Protein AF-R7Z7Y4-F1 (afdb_monomer_lite)

Sequence (94 aa):
QYIVQSLFSSGSLNDGKAAIPLLKGIQERFSSLNIAYATMDAGYDYVPIYEQVYRMGAQSIIAYNKKNEPEPIGFDKHFAPTCAREYSYRYDSY

Secondary structure (DSSP, 8-state):
--HHHHHH------HHHHHHHHHHHHHHHTTTS---EEE--GGG--HHHHHHHHHTTPEEEPPP--TTPPP-TTB-TTSPBB-TT-PBP-----

Radius of gyration: 21.03 Å; chains: 1; bounding box: 36×44×58 Å

Organism: NCBI:txid1285586

InterPro domains:
  IPR002559 Transposase IS4-like domain [PF01609] (5-68)

Structure (mmCIF, N/CA/C/O backbone):
data_AF-R7Z7Y4-F1
#
_entry.id   AF-R7Z7Y4-F1
#
loop_
_atom_site.group_PDB
_atom_site.id
_atom_site.type_symbol
_atom_site.label_atom_id
_atom_site.label_alt_id
_atom_site.label_comp_id
_atom_site.label_asym_id
_atom_site.label_entity_id
_atom_site.label_seq_id
_atom_site.pdbx_PDB_ins_code
_atom_site.Cartn_x
_atom_site.Cartn_y
_atom_site.Cartn_z
_atom_site.occupancy
_atom_site.B_iso_or_equiv
_atom_site.auth_seq_id
_atom_site.auth_comp_id
_atom_site.auth_asym_id
_atom_site.auth_atom_id
_atom_site.pdbx_PDB_model_num
ATOM 1 N N . GLN A 1 1 ? 16.216 22.748 31.354 1.00 43.88 1 GLN A N 1
ATOM 2 C CA . GLN A 1 1 ? 15.980 21.470 30.650 1.00 43.88 1 GLN A CA 1
ATOM 3 C C . GLN A 1 1 ? 15.068 21.743 29.453 1.00 43.88 1 GLN A C 1
ATOM 5 O O . GLN A 1 1 ? 13.867 21.765 29.633 1.00 43.88 1 GLN A O 1
ATOM 10 N N . TYR A 1 2 ? 15.613 22.026 28.264 1.00 48.19 2 TYR A N 1
ATOM 11 C CA . TYR A 1 2 ? 14.798 22.306 27.057 1.00 48.19 2 TYR A CA 1
ATOM 12 C C . TYR A 1 2 ? 15.270 21.550 25.805 1.00 48.19 2 TYR A C 1
ATOM 14 O O . TYR A 1 2 ? 14.564 21.497 24.806 1.00 48.19 2 TYR A O 1
ATOM 22 N N . ILE A 1 3 ? 16.437 20.901 25.869 1.00 49.97 3 ILE A N 1
ATOM 23 C CA . ILE A 1 3 ? 17.020 20.181 24.728 1.00 49.97 3 ILE A CA 1
ATOM 24 C C . ILE A 1 3 ? 16.217 18.911 24.403 1.00 49.97 3 ILE A C 1
ATOM 26 O O . ILE A 1 3 ? 16.022 18.586 23.237 1.00 49.97 3 ILE A O 1
ATOM 30 N N . VAL A 1 4 ? 15.680 18.231 25.422 1.00 51.06 4 VAL A N 1
ATOM 31 C CA . VAL A 1 4 ? 14.918 16.986 25.232 1.00 51.06 4 VAL A CA 1
ATOM 32 C C . VAL A 1 4 ? 13.563 17.260 24.565 1.00 51.06 4 VAL A C 1
ATOM 34 O O . VAL A 1 4 ? 13.154 16.513 23.687 1.00 51.06 4 VAL A O 1
ATOM 37 N N . GLN A 1 5 ? 12.895 18.369 24.897 1.00 45.12 5 GLN A N 1
ATOM 38 C CA . GLN A 1 5 ? 11.572 18.696 24.351 1.00 45.12 5 GLN A CA 1
ATOM 39 C C . GLN A 1 5 ? 11.626 19.132 22.875 1.00 45.12 5 GLN A C 1
ATOM 41 O O . GLN A 1 5 ? 10.744 18.760 22.102 1.00 45.12 5 GLN A O 1
ATOM 46 N N . SER A 1 6 ? 12.681 19.836 22.448 1.00 48.69 6 SER A N 1
ATOM 47 C CA . SER A 1 6 ? 12.863 20.208 21.034 1.00 48.69 6 SER A CA 1
ATOM 48 C C . SER A 1 6 ? 13.184 19.017 20.123 1.00 48.69 6 SER A C 1
ATOM 50 O O . SER A 1 6 ? 12.819 19.046 18.951 1.00 48.69 6 SER A O 1
ATOM 52 N N . LEU A 1 7 ? 13.803 17.949 20.646 1.00 48.12 7 LEU A N 1
ATOM 53 C CA . LEU A 1 7 ? 14.021 16.701 19.898 1.00 48.12 7 LEU A CA 1
ATOM 54 C C . LEU A 1 7 ? 12.704 15.957 19.610 1.00 48.12 7 LEU A C 1
ATOM 56 O O . LEU A 1 7 ? 12.556 15.374 18.540 1.00 48.12 7 LEU A O 1
ATOM 60 N N . PHE A 1 8 ? 11.732 16.022 20.527 1.00 50.28 8 PHE A N 1
ATOM 61 C CA . PHE A 1 8 ? 10.421 15.372 20.373 1.00 50.28 8 PHE A CA 1
ATOM 62 C C . PHE A 1 8 ? 9.366 16.231 19.663 1.00 50.28 8 PHE A C 1
ATOM 64 O O . PHE A 1 8 ? 8.326 15.712 19.264 1.00 50.28 8 PHE A O 1
ATOM 71 N N . SER A 1 9 ? 9.618 17.529 19.483 1.00 50.84 9 SER A N 1
ATOM 72 C CA . SER A 1 9 ? 8.642 18.490 18.963 1.00 50.84 9 SER A CA 1
ATOM 73 C C . SER A 1 9 ? 9.211 19.336 17.822 1.00 50.84 9 SER A C 1
ATOM 75 O O . SER A 1 9 ? 9.069 20.561 17.813 1.00 50.84 9 SER A O 1
ATOM 77 N N . SER A 1 10 ? 9.790 18.704 16.795 1.00 55.03 10 SER A N 1
ATOM 78 C CA . SER A 1 10 ? 9.715 19.340 15.475 1.00 55.03 10 SER A CA 1
ATOM 79 C C . SER A 1 10 ? 8.242 19.299 15.056 1.00 55.03 10 SER A C 1
ATOM 81 O O . SER A 1 10 ? 7.748 18.307 14.524 1.00 55.03 10 SER A O 1
ATOM 83 N N . GLY A 1 11 ? 7.498 20.360 15.382 1.00 56.41 11 GLY A N 1
ATOM 84 C CA . GLY A 1 11 ? 6.066 20.522 15.094 1.00 56.41 11 GLY A CA 1
ATOM 85 C C . GLY A 1 11 ? 5.733 20.607 13.600 1.00 56.41 11 GLY A C 1
ATOM 86 O O . GLY A 1 11 ? 4.700 21.155 13.231 1.00 56.41 11 GLY A O 1
ATOM 87 N N . SER A 1 12 ? 6.602 20.095 12.726 1.00 66.75 12 SER A N 1
ATOM 88 C CA . SER A 1 12 ? 6.327 19.913 11.310 1.00 66.75 12 SER A CA 1
ATOM 89 C C . SER A 1 12 ? 5.467 18.661 11.130 1.00 66.75 12 SER A C 1
ATOM 91 O O . SER A 1 12 ? 5.957 17.525 11.067 1.00 66.75 12 SER A O 1
ATOM 93 N N . LEU A 1 13 ? 4.151 18.871 11.094 1.00 74.19 13 LEU A N 1
ATOM 94 C CA . LEU A 1 13 ? 3.205 17.884 10.590 1.00 74.19 13 LEU A CA 1
ATOM 95 C C . LEU A 1 13 ? 3.405 17.796 9.072 1.00 74.19 13 LEU A C 1
ATOM 97 O O . LEU A 1 13 ? 3.266 18.796 8.374 1.00 74.19 13 LEU A O 1
ATOM 101 N N . ASN A 1 14 ? 3.771 16.619 8.578 1.00 82.12 14 ASN A N 1
ATOM 102 C CA . ASN A 1 14 ? 3.757 16.315 7.152 1.00 82.12 14 ASN A CA 1
ATOM 103 C C . ASN A 1 14 ? 2.701 15.239 6.886 1.00 82.12 14 ASN A C 1
ATOM 105 O O . ASN A 1 14 ? 2.218 14.586 7.817 1.00 82.12 14 ASN A O 1
ATOM 109 N N . ASP A 1 15 ? 2.368 15.052 5.617 1.00 81.44 15 ASP A N 1
ATOM 110 C CA . ASP A 1 15 ? 1.308 14.138 5.200 1.00 81.44 15 ASP A CA 1
ATOM 111 C C . ASP A 1 15 ? 1.554 12.703 5.685 1.00 81.44 15 ASP A C 1
ATOM 113 O O . ASP A 1 15 ? 0.654 12.081 6.249 1.00 81.44 15 ASP A O 1
ATOM 117 N N . GLY A 1 16 ? 2.799 12.219 5.619 1.00 83.25 16 GLY A N 1
ATOM 118 C CA . GLY A 1 16 ? 3.173 10.902 6.141 1.00 83.25 16 GLY A CA 1
ATOM 119 C C . GLY A 1 16 ? 2.927 10.729 7.648 1.00 83.25 16 GLY A C 1
ATOM 120 O O . GLY A 1 16 ? 2.413 9.698 8.084 1.00 83.25 16 GLY A O 1
ATOM 121 N N . LYS A 1 17 ? 3.225 11.751 8.464 1.00 83.81 17 LYS A N 1
ATOM 122 C CA . LYS A 1 17 ? 2.939 11.750 9.913 1.00 83.81 17 LYS A CA 1
ATOM 123 C C . LYS A 1 17 ? 1.436 11.824 10.198 1.00 83.81 17 LYS A C 1
ATOM 125 O O . LYS A 1 17 ? 0.978 11.231 11.174 1.00 83.81 17 LYS A O 1
ATOM 130 N N . ALA A 1 18 ? 0.673 12.539 9.371 1.00 88.56 18 ALA A N 1
ATOM 131 C CA . ALA A 1 18 ? -0.776 12.689 9.517 1.00 88.56 18 ALA A CA 1
ATOM 132 C C . ALA A 1 18 ? -1.572 11.465 9.018 1.00 88.56 18 ALA A C 1
ATOM 134 O O . ALA A 1 18 ? -2.707 11.248 9.442 1.00 88.56 18 ALA A O 1
ATOM 135 N N . ALA A 1 19 ? -0.978 10.633 8.163 1.00 91.38 19 ALA A N 1
ATOM 136 C CA . ALA A 1 19 ? -1.635 9.482 7.551 1.00 91.38 19 ALA A CA 1
ATOM 137 C C . ALA A 1 19 ? -2.088 8.423 8.562 1.00 91.38 19 ALA A C 1
ATOM 139 O O . ALA A 1 19 ? -3.216 7.945 8.510 1.00 91.38 19 ALA A O 1
ATOM 140 N N . ILE A 1 20 ? -1.225 8.066 9.516 1.00 91.81 20 ILE A N 1
ATOM 141 C CA . ILE A 1 20 ? -1.524 7.033 10.518 1.00 91.81 20 ILE A CA 1
ATOM 142 C C . ILE A 1 20 ? -2.733 7.405 11.392 1.00 91.81 20 ILE A C 1
ATOM 144 O O . ILE A 1 20 ? -3.644 6.579 11.504 1.00 91.81 20 ILE A O 1
ATOM 148 N N . PRO A 1 21 ? -2.792 8.596 12.029 1.00 93.25 21 PRO A N 1
ATOM 149 C CA . PRO A 1 21 ? -3.966 8.967 12.812 1.00 93.25 21 PRO A CA 1
ATOM 150 C C . PRO A 1 21 ? -5.229 9.074 11.948 1.00 93.25 21 PRO A C 1
ATOM 152 O O . PRO A 1 21 ? -6.303 8.705 12.421 1.00 93.25 21 PRO A O 1
ATOM 155 N N . LEU A 1 22 ? -5.113 9.492 10.682 1.00 91.75 22 LEU A N 1
ATOM 156 C CA . LEU A 1 22 ? -6.238 9.508 9.745 1.00 91.75 22 LEU A CA 1
ATOM 157 C C . LEU A 1 22 ? -6.776 8.095 9.471 1.00 91.75 22 LEU A C 1
ATOM 159 O O . LEU A 1 22 ? -7.972 7.864 9.620 1.00 91.75 22 LEU A O 1
ATOM 163 N N . LEU A 1 23 ? -5.906 7.142 9.126 1.00 92.50 23 LEU A N 1
ATOM 164 C CA . LEU A 1 23 ? -6.281 5.751 8.845 1.00 92.50 23 LEU A CA 1
ATOM 165 C C . LEU A 1 23 ? -6.943 5.076 10.052 1.00 92.50 23 LEU A C 1
ATOM 167 O O . LEU A 1 23 ? -7.973 4.419 9.908 1.00 92.50 23 LEU A O 1
ATOM 171 N N . LYS A 1 24 ? -6.402 5.296 11.256 1.00 93.12 24 LYS A N 1
ATOM 172 C CA . LYS A 1 24 ? -7.016 4.814 12.504 1.00 93.12 24 LYS A CA 1
ATOM 173 C C . LYS A 1 24 ? -8.387 5.443 12.740 1.00 93.12 24 LYS A C 1
ATOM 175 O O . LYS A 1 24 ? -9.345 4.733 13.027 1.00 93.12 24 LYS A O 1
ATOM 180 N N . GLY A 1 25 ? -8.505 6.755 12.540 1.00 93.12 25 GLY A N 1
ATOM 181 C CA . GLY A 1 25 ? -9.780 7.457 12.656 1.00 93.12 25 GLY A CA 1
ATOM 182 C C . GLY A 1 25 ? -10.827 6.957 11.658 1.00 93.12 25 GLY A C 1
ATOM 183 O O . GLY A 1 25 ? -12.002 6.867 12.009 1.00 93.12 25 GLY A O 1
ATOM 184 N N . ILE A 1 26 ? -10.414 6.589 10.441 1.00 91.88 26 ILE A N 1
ATOM 185 C CA . ILE A 1 26 ? -11.303 5.985 9.444 1.00 91.88 26 ILE A CA 1
ATOM 186 C C . ILE A 1 26 ? -11.785 4.612 9.919 1.00 91.88 26 ILE A C 1
ATOM 188 O O . ILE A 1 26 ? -12.986 4.358 9.899 1.00 91.88 26 ILE A O 1
ATOM 192 N N . GLN A 1 27 ? -10.877 3.758 10.395 1.00 90.81 27 GLN A N 1
ATOM 193 C CA . GLN A 1 27 ? -11.219 2.426 10.900 1.00 90.81 27 GLN A CA 1
ATOM 194 C C . GLN A 1 27 ? -12.210 2.482 12.074 1.00 90.81 27 GLN A C 1
ATOM 196 O O . GLN A 1 27 ? -13.143 1.684 12.136 1.00 90.81 27 GLN A O 1
ATOM 201 N N . GLU A 1 28 ? -12.028 3.433 12.992 1.00 92.00 28 GLU A N 1
ATOM 202 C CA . GLU A 1 28 ? -12.895 3.603 14.161 1.00 92.00 28 GLU A CA 1
ATOM 203 C C . GLU A 1 28 ? -14.272 4.172 13.794 1.00 92.00 28 GLU A C 1
ATOM 205 O O . GLU A 1 28 ? -15.296 3.682 14.271 1.00 92.00 28 GLU A O 1
ATOM 210 N N . ARG A 1 29 ? -14.313 5.214 12.953 1.00 91.94 29 ARG A N 1
ATOM 211 C CA . ARG A 1 29 ? -15.553 5.944 12.631 1.00 91.94 29 ARG A CA 1
ATOM 212 C C . ARG A 1 29 ? -16.380 5.279 11.541 1.00 91.94 29 ARG A C 1
ATOM 214 O O . ARG A 1 29 ? -17.595 5.448 11.520 1.00 91.94 29 ARG A O 1
ATOM 221 N N . PHE A 1 30 ? -15.732 4.541 10.647 1.00 88.81 30 PHE A N 1
ATOM 222 C CA . PHE A 1 30 ? -16.356 3.890 9.501 1.00 88.81 30 PHE A CA 1
ATOM 223 C C . PHE A 1 30 ? -16.125 2.379 9.527 1.00 88.81 30 PHE A C 1
ATOM 225 O O . PHE A 1 30 ? -15.864 1.765 8.499 1.00 88.81 30 PHE A O 1
ATOM 232 N N . SER A 1 31 ? -16.257 1.767 10.703 1.00 81.81 31 SER A N 1
ATOM 233 C CA . SER A 1 31 ? -16.084 0.322 10.905 1.00 81.81 31 SER A CA 1
ATOM 234 C C . SER A 1 31 ? -17.047 -0.549 10.086 1.00 81.81 31 SER A C 1
ATOM 236 O O . SER A 1 31 ? -16.777 -1.727 9.868 1.00 81.81 31 SER A O 1
ATOM 238 N N . SER A 1 32 ? -18.157 0.019 9.604 1.00 86.88 32 SER A N 1
ATOM 239 C CA . SER A 1 32 ? -19.098 -0.645 8.696 1.00 86.88 32 SER A CA 1
ATOM 240 C C . SER A 1 32 ? -18.682 -0.599 7.222 1.00 86.88 32 SER A C 1
ATOM 242 O O . SER A 1 32 ? -19.228 -1.357 6.418 1.00 86.88 32 SER A O 1
ATOM 244 N N . LEU A 1 33 ? -17.740 0.272 6.841 1.00 85.19 33 LEU A N 1
ATOM 245 C CA . LEU A 1 33 ? -17.214 0.330 5.482 1.00 85.19 33 LEU A CA 1
ATOM 246 C C . LEU A 1 33 ? -16.113 -0.714 5.320 1.00 85.19 33 LEU A C 1
ATOM 248 O O . LEU A 1 33 ? -15.061 -0.641 5.951 1.00 85.19 33 LEU A O 1
ATOM 252 N N . ASN A 1 34 ? -16.338 -1.667 4.419 1.00 86.88 34 ASN A N 1
ATOM 253 C CA . ASN A 1 34 ? -15.314 -2.631 4.045 1.00 86.88 34 ASN A CA 1
ATOM 254 C C . ASN A 1 34 ? -14.351 -2.006 3.023 1.00 86.88 34 ASN A C 1
ATOM 256 O O . ASN A 1 34 ? -14.596 -2.043 1.814 1.00 86.88 34 ASN A O 1
ATOM 260 N N . ILE A 1 35 ? -13.276 -1.391 3.512 1.00 88.56 35 ILE A N 1
ATOM 261 C CA . ILE A 1 35 ? -12.221 -0.833 2.663 1.00 88.56 35 ILE A CA 1
ATOM 262 C C . ILE A 1 35 ? -11.323 -1.985 2.211 1.00 88.56 35 ILE A C 1
ATOM 264 O O . ILE A 1 35 ? -10.530 -2.496 2.991 1.00 88.56 35 ILE A O 1
ATOM 268 N N . ALA A 1 36 ? -11.435 -2.384 0.945 1.00 92.12 36 ALA A N 1
ATOM 269 C CA . ALA A 1 36 ? -10.616 -3.459 0.383 1.00 92.12 36 ALA A CA 1
ATOM 270 C C . ALA A 1 36 ? -9.277 -2.964 -0.187 1.00 92.12 36 ALA A C 1
ATOM 272 O O . ALA A 1 36 ? -8.301 -3.710 -0.210 1.00 92.12 36 ALA A O 1
ATOM 273 N N . TYR A 1 37 ? -9.216 -1.710 -0.645 1.00 93.31 37 TYR A N 1
ATOM 274 C CA . TYR A 1 37 ? -8.056 -1.166 -1.350 1.00 93.31 37 TYR A CA 1
ATOM 275 C C . TYR A 1 37 ? -7.754 0.268 -0.921 1.00 93.31 37 TYR A C 1
ATOM 277 O 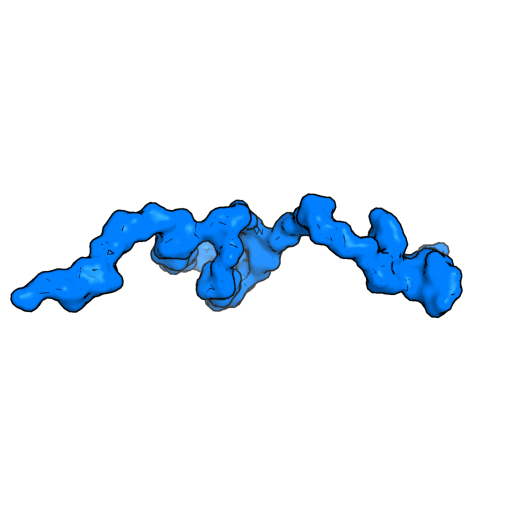O . TYR A 1 37 ? -8.673 1.049 -0.673 1.00 93.31 37 TYR A O 1
ATOM 285 N N . ALA A 1 38 ? -6.469 0.624 -0.886 1.00 91.62 38 ALA A N 1
ATOM 286 C CA . ALA A 1 38 ? -6.011 1.986 -0.635 1.00 91.62 38 ALA A CA 1
ATOM 287 C C . ALA A 1 38 ? -4.986 2.420 -1.688 1.00 91.62 38 ALA A C 1
ATOM 289 O O . ALA A 1 38 ? -3.932 1.805 -1.838 1.00 91.62 38 ALA A O 1
ATOM 290 N N . THR A 1 39 ? -5.284 3.506 -2.394 1.00 92.19 39 THR A N 1
ATOM 291 C CA . THR A 1 39 ? -4.355 4.201 -3.295 1.00 92.19 39 THR A CA 1
ATOM 292 C C . THR A 1 39 ? -3.895 5.482 -2.621 1.00 92.19 39 THR A C 1
ATOM 294 O O . THR A 1 39 ? -4.734 6.257 -2.158 1.00 92.19 39 THR A O 1
ATOM 297 N N . MET A 1 40 ? -2.587 5.712 -2.558 1.00 88.50 40 MET A N 1
ATOM 298 C CA . MET A 1 40 ? -2.006 6.845 -1.834 1.00 88.50 40 MET A CA 1
ATOM 299 C C . MET A 1 40 ? -1.008 7.583 -2.727 1.00 88.50 40 MET A C 1
ATOM 301 O O . MET A 1 40 ? -0.395 6.977 -3.605 1.00 88.50 40 MET A O 1
ATOM 305 N N . ASP A 1 41 ? -0.883 8.893 -2.527 1.00 86.06 41 ASP A N 1
ATOM 306 C CA . ASP A 1 41 ? 0.074 9.724 -3.264 1.00 86.06 41 ASP A CA 1
ATOM 307 C C . ASP A 1 41 ? 1.522 9.465 -2.796 1.00 86.06 41 ASP A C 1
ATOM 309 O O . ASP A 1 41 ? 1.748 8.919 -1.716 1.00 86.06 41 ASP A O 1
ATOM 313 N N . ALA A 1 42 ? 2.516 9.895 -3.575 1.00 81.31 42 ALA A N 1
ATOM 314 C CA . ALA A 1 42 ? 3.941 9.692 -3.298 1.00 81.31 42 ALA A CA 1
ATOM 315 C C . ALA A 1 42 ? 4.385 10.257 -1.934 1.00 81.31 42 ALA A C 1
ATOM 317 O O . ALA A 1 42 ? 5.303 9.730 -1.311 1.00 81.31 42 ALA A O 1
ATOM 318 N N . GLY A 1 43 ? 3.705 11.292 -1.426 1.00 83.94 43 GLY A N 1
ATOM 319 C CA . GLY A 1 43 ? 3.930 11.839 -0.082 1.00 83.94 43 GLY A CA 1
ATOM 320 C C . GLY A 1 43 ? 3.570 10.891 1.073 1.00 83.94 43 GLY A C 1
ATOM 321 O O . GLY A 1 43 ? 3.846 11.210 2.229 1.00 83.94 43 GLY A O 1
ATOM 322 N N . TYR A 1 44 ? 2.975 9.734 0.775 1.00 86.50 44 TYR A N 1
ATOM 323 C CA . TYR A 1 44 ? 2.567 8.697 1.724 1.00 86.50 44 TYR A CA 1
ATOM 324 C C . TYR A 1 44 ? 3.335 7.380 1.531 1.00 86.50 44 TYR A C 1
ATOM 326 O O . TYR A 1 44 ? 2.958 6.364 2.117 1.00 86.50 44 TYR A O 1
ATOM 334 N N . ASP A 1 45 ? 4.409 7.384 0.735 1.00 88.75 45 ASP A N 1
ATOM 335 C CA . ASP A 1 45 ? 5.240 6.2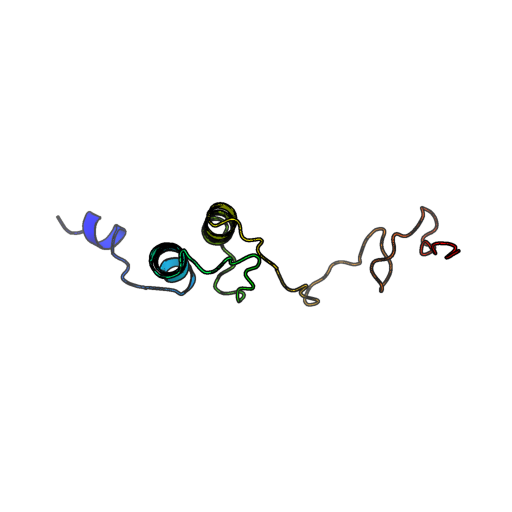07 0.476 1.00 88.75 45 ASP A CA 1
ATOM 336 C C . ASP A 1 45 ? 6.152 5.884 1.674 1.00 88.75 45 ASP A C 1
ATOM 338 O O . ASP A 1 45 ? 7.366 6.087 1.667 1.00 88.75 45 ASP A O 1
ATOM 342 N N . TYR A 1 46 ? 5.534 5.427 2.764 1.00 90.06 46 TYR A N 1
ATOM 343 C CA . TYR A 1 46 ? 6.209 5.057 4.000 1.00 90.06 46 TYR A CA 1
ATOM 344 C C . TYR A 1 46 ? 5.732 3.686 4.479 1.00 90.06 46 TYR A C 1
ATOM 346 O O . TYR A 1 46 ? 4.533 3.446 4.623 1.00 90.06 46 TYR A O 1
ATOM 354 N N . VAL A 1 47 ? 6.681 2.814 4.832 1.00 92.44 47 VAL A N 1
ATOM 355 C CA . VAL A 1 47 ? 6.422 1.454 5.351 1.00 92.44 47 VAL A CA 1
ATOM 356 C C . VAL A 1 47 ? 5.330 1.409 6.435 1.00 92.44 47 VAL A C 1
ATOM 358 O O . VAL A 1 47 ? 4.403 0.610 6.293 1.00 92.44 47 VAL A O 1
ATOM 361 N N . PRO A 1 48 ? 5.330 2.288 7.461 1.00 92.75 48 PRO A N 1
ATOM 362 C CA . PRO A 1 48 ? 4.308 2.250 8.509 1.00 92.75 48 PRO A CA 1
ATOM 363 C C . PRO A 1 48 ? 2.876 2.496 8.010 1.00 92.75 48 PRO A C 1
ATOM 365 O O . PRO A 1 48 ? 1.919 2.047 8.639 1.00 92.75 48 PRO A O 1
ATOM 368 N N . ILE A 1 49 ? 2.712 3.216 6.897 1.00 93.38 49 ILE A N 1
ATOM 369 C CA . ILE A 1 49 ? 1.401 3.501 6.308 1.00 93.38 49 ILE A CA 1
ATOM 370 C C . ILE A 1 49 ? 0.871 2.242 5.620 1.00 93.38 49 ILE A C 1
ATOM 372 O O . ILE A 1 49 ? -0.268 1.850 5.868 1.00 93.38 49 ILE A O 1
ATOM 376 N N . TYR A 1 50 ? 1.711 1.554 4.845 1.00 94.62 50 TYR A N 1
ATOM 377 C CA . TYR A 1 50 ? 1.362 0.270 4.232 1.00 94.62 50 TYR A CA 1
ATOM 378 C C . TYR A 1 50 ? 1.015 -0.794 5.279 1.00 94.62 50 TYR A C 1
ATOM 380 O O . TYR A 1 50 ? 0.012 -1.493 5.145 1.00 94.62 50 TYR A O 1
ATOM 388 N N . GLU A 1 51 ? 1.787 -0.875 6.366 1.00 95.31 51 GLU A N 1
ATOM 389 C CA . GLU A 1 51 ? 1.480 -1.776 7.481 1.00 95.31 51 GLU A CA 1
ATOM 390 C C . GLU A 1 51 ? 0.126 -1.462 8.125 1.00 95.31 51 GLU A C 1
ATOM 392 O O . GLU A 1 51 ? -0.624 -2.376 8.471 1.00 95.31 51 GLU A O 1
ATOM 397 N N . GLN A 1 52 ? -0.205 -0.179 8.295 1.00 94.12 52 GLN A N 1
ATOM 398 C CA . GLN A 1 52 ? -1.487 0.223 8.863 1.00 94.12 52 GLN A CA 1
ATOM 399 C C . GLN A 1 52 ? -2.653 -0.145 7.936 1.00 94.12 52 GLN A C 1
ATOM 401 O O . GLN A 1 52 ? -3.650 -0.675 8.422 1.00 94.12 52 GLN A O 1
ATOM 406 N N . VAL A 1 53 ? -2.526 0.075 6.623 1.00 94.25 53 VAL A N 1
ATOM 407 C CA . VAL A 1 53 ? -3.533 -0.338 5.627 1.00 94.25 53 VAL A CA 1
ATOM 408 C C . VAL A 1 53 ? -3.732 -1.858 5.656 1.00 94.25 53 VAL A C 1
ATOM 410 O O . VAL A 1 53 ? -4.868 -2.325 5.725 1.00 94.25 53 VAL A O 1
ATOM 413 N N . TYR A 1 54 ? -2.644 -2.631 5.716 1.00 94.94 54 TYR A N 1
ATOM 414 C CA . TYR A 1 54 ? -2.707 -4.089 5.831 1.00 94.94 54 TYR A CA 1
ATOM 415 C C . TYR A 1 54 ? -3.428 -4.545 7.110 1.00 94.94 54 TYR A C 1
ATOM 417 O O . TYR A 1 54 ? -4.282 -5.429 7.068 1.00 94.94 54 TYR A O 1
ATOM 425 N N . ARG A 1 55 ? -3.159 -3.902 8.257 1.00 93.75 55 ARG A N 1
ATOM 426 C CA . ARG A 1 55 ? -3.858 -4.178 9.531 1.00 93.75 55 ARG A CA 1
ATOM 427 C C . ARG A 1 55 ? -5.347 -3.842 9.491 1.00 93.75 55 ARG A C 1
ATOM 429 O O . ARG A 1 55 ? -6.112 -4.404 10.269 1.00 93.75 55 ARG A O 1
ATOM 436 N N . MET A 1 56 ? -5.756 -2.934 8.610 1.00 92.81 56 MET A N 1
ATOM 437 C CA . MET A 1 56 ? -7.165 -2.624 8.364 1.00 92.81 56 MET A CA 1
ATOM 438 C C . MET A 1 56 ? -7.851 -3.663 7.463 1.00 92.81 56 MET A C 1
ATOM 440 O O . MET A 1 56 ? -9.053 -3.557 7.251 1.00 92.81 56 MET A O 1
ATOM 444 N N . GLY A 1 57 ? -7.122 -4.664 6.953 1.00 91.94 57 G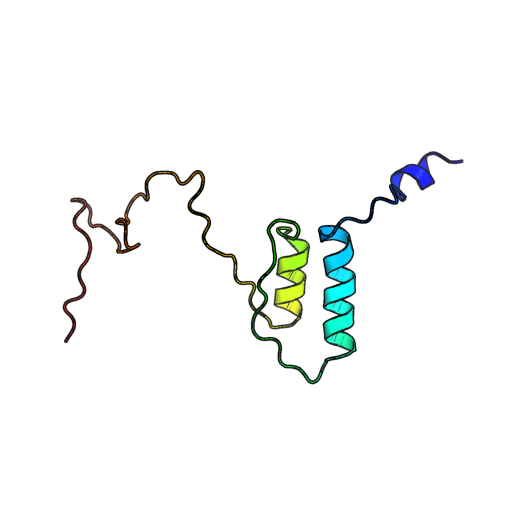LY A N 1
ATOM 445 C CA . GLY A 1 57 ? -7.643 -5.667 6.021 1.00 91.94 57 GLY A CA 1
ATOM 446 C C . GLY A 1 57 ? -7.711 -5.185 4.569 1.00 91.94 57 GLY A C 1
ATOM 447 O O . GLY A 1 57 ? -8.311 -5.857 3.735 1.00 91.94 57 GLY A O 1
ATOM 448 N N . ALA A 1 58 ? -7.096 -4.040 4.267 1.00 93.38 58 ALA A N 1
ATOM 449 C CA . ALA A 1 58 ? -7.051 -3.457 2.936 1.00 93.38 58 ALA A CA 1
ATOM 450 C C . ALA A 1 58 ? -5.706 -3.744 2.250 1.00 93.38 58 ALA A C 1
ATOM 452 O O . ALA A 1 58 ? -4.675 -3.917 2.901 1.00 93.38 58 ALA A O 1
ATOM 453 N N . GLN A 1 59 ? -5.699 -3.727 0.919 1.00 94.62 59 GLN A N 1
ATOM 454 C CA . GLN A 1 59 ? -4.493 -3.850 0.107 1.00 94.62 59 GLN A CA 1
ATOM 455 C C . GLN A 1 59 ? -4.070 -2.482 -0.434 1.00 94.62 59 GLN A C 1
ATOM 457 O O . GLN A 1 59 ? -4.844 -1.788 -1.098 1.00 94.62 59 GLN A O 1
ATOM 462 N N . SER A 1 60 ? -2.817 -2.099 -0.203 1.00 93.19 60 SER A N 1
ATOM 463 C CA . SER A 1 60 ? -2.260 -0.902 -0.832 1.00 93.19 60 SER A CA 1
ATOM 464 C C . SER A 1 60 ? -1.972 -1.145 -2.311 1.00 93.19 60 SER A C 1
ATOM 466 O O . SER A 1 60 ? -1.348 -2.143 -2.677 1.00 93.19 60 SER A O 1
ATOM 468 N N . ILE A 1 61 ? -2.419 -0.216 -3.152 1.00 91.75 61 ILE A N 1
ATOM 469 C CA . ILE A 1 61 ? -2.182 -0.204 -4.593 1.00 91.75 61 ILE A CA 1
ATOM 470 C C . ILE A 1 61 ? -1.234 0.953 -4.895 1.00 91.75 61 ILE A C 1
ATOM 472 O O . ILE A 1 61 ? -1.563 2.116 -4.656 1.00 91.75 61 ILE A O 1
ATOM 476 N N . ILE A 1 62 ? -0.067 0.618 -5.441 1.00 85.88 62 ILE A N 1
ATOM 477 C CA . ILE A 1 62 ? 0.945 1.584 -5.862 1.00 85.88 62 ILE A CA 1
ATOM 478 C C . ILE A 1 62 ? 0.858 1.711 -7.379 1.00 85.88 62 ILE A C 1
ATOM 480 O O . ILE A 1 62 ? 0.921 0.715 -8.101 1.00 85.88 62 ILE A O 1
ATOM 484 N N . ALA A 1 63 ? 0.683 2.939 -7.864 1.00 81.69 63 ALA A N 1
ATOM 485 C CA . ALA A 1 63 ? 0.681 3.196 -9.293 1.00 81.69 63 ALA A CA 1
ATOM 486 C C . ALA A 1 63 ? 2.081 2.959 -9.872 1.00 81.69 63 ALA A C 1
ATOM 488 O O . ALA A 1 63 ? 3.085 3.426 -9.337 1.00 81.69 63 ALA A O 1
ATOM 489 N N . TYR A 1 64 ? 2.133 2.251 -10.995 1.00 75.94 64 TYR A N 1
ATOM 490 C CA . TYR A 1 64 ? 3.376 1.994 -11.707 1.00 75.94 64 TYR A CA 1
ATOM 491 C C . TYR A 1 64 ? 3.951 3.295 -12.296 1.00 75.94 64 TYR A C 1
ATOM 493 O O . TYR A 1 64 ? 3.288 3.960 -13.098 1.00 75.94 64 TYR A O 1
ATOM 501 N N . ASN A 1 65 ? 5.172 3.677 -11.901 1.00 78.31 65 ASN A N 1
ATOM 502 C CA . ASN A 1 65 ? 5.808 4.930 -12.317 1.00 78.31 65 ASN A CA 1
ATOM 503 C C . ASN A 1 65 ? 6.910 4.698 -13.364 1.00 78.31 65 ASN A C 1
ATOM 505 O O . ASN A 1 65 ? 8.016 4.307 -13.017 1.00 78.31 65 ASN A O 1
ATOM 509 N N . LYS A 1 66 ? 6.626 5.082 -14.618 1.00 74.88 66 LYS A N 1
ATOM 510 C CA . LYS A 1 66 ? 7.538 4.958 -15.775 1.00 74.88 66 LYS A CA 1
ATOM 511 C C . LYS A 1 66 ? 8.798 5.820 -15.740 1.00 74.88 66 LYS A C 1
ATOM 513 O O . LYS A 1 66 ? 9.644 5.725 -16.628 1.00 74.88 66 LYS A O 1
ATOM 518 N N . LYS A 1 67 ? 8.914 6.733 -14.776 1.00 70.50 67 LYS A N 1
ATOM 519 C CA . LYS A 1 67 ? 10.056 7.645 -14.685 1.00 70.50 67 LYS A CA 1
ATOM 520 C C . LYS A 1 67 ? 11.223 6.932 -13.996 1.00 70.50 67 LYS A C 1
ATOM 522 O O . LYS A 1 67 ? 11.081 6.510 -12.856 1.00 70.50 67 LYS A O 1
ATOM 527 N N . ASN A 1 68 ? 12.381 6.899 -14.662 1.00 66.50 68 ASN A N 1
ATOM 528 C CA . ASN A 1 68 ? 13.639 6.283 -14.201 1.00 66.50 68 ASN A CA 1
ATOM 529 C C . ASN A 1 68 ? 13.658 4.744 -14.176 1.00 66.50 68 ASN A C 1
ATOM 531 O O . ASN A 1 68 ? 14.363 4.154 -13.359 1.00 66.50 68 ASN A O 1
ATOM 535 N N . GLU A 1 69 ? 12.912 4.090 -15.065 1.00 69.12 69 GLU A N 1
ATOM 536 C CA . GLU A 1 69 ? 12.971 2.632 -15.172 1.00 69.12 69 GLU A CA 1
ATOM 537 C C . GLU A 1 69 ? 14.304 2.159 -15.769 1.00 69.12 69 GLU A C 1
ATOM 539 O O . GLU A 1 69 ? 14.728 2.684 -16.805 1.00 69.12 69 GLU A O 1
ATOM 544 N N . PRO A 1 70 ? 14.968 1.160 -15.155 1.00 68.44 70 PRO A N 1
ATOM 545 C CA . PRO A 1 70 ? 15.954 0.364 -15.870 1.00 68.44 70 PRO A CA 1
ATOM 546 C C . PRO A 1 70 ? 15.254 -0.435 -16.976 1.00 68.44 70 PRO A C 1
ATOM 548 O O . PRO A 1 70 ? 14.048 -0.680 -16.904 1.00 68.44 70 PRO A O 1
ATOM 551 N N . GLU A 1 71 ? 16.002 -0.868 -17.992 1.00 69.62 71 GLU A N 1
ATOM 552 C CA . GLU A 1 71 ? 15.436 -1.767 -18.999 1.00 69.62 71 GLU A CA 1
ATOM 553 C C . GLU A 1 71 ? 14.831 -3.006 -18.312 1.00 69.62 71 GLU A C 1
ATOM 555 O O . GLU A 1 71 ? 15.481 -3.597 -17.441 1.00 69.62 71 GLU A O 1
ATOM 560 N N . PRO A 1 72 ? 13.585 -3.391 -18.642 1.00 69.81 72 PRO A N 1
ATOM 561 C CA . PRO A 1 72 ? 12.936 -4.539 -18.027 1.00 69.81 72 PRO A CA 1
ATOM 562 C C . PRO A 1 72 ? 13.670 -5.827 -18.424 1.00 69.81 72 PRO A C 1
ATOM 564 O O . PRO A 1 72 ? 13.494 -6.366 -19.512 1.00 69.81 72 PRO A O 1
ATOM 567 N N . ILE A 1 73 ? 14.522 -6.334 -17.531 1.00 75.44 73 ILE A N 1
ATOM 568 C CA . ILE A 1 73 ? 15.255 -7.584 -17.755 1.00 75.44 73 ILE A CA 1
ATOM 569 C C . ILE A 1 73 ? 14.270 -8.749 -17.636 1.00 75.44 73 ILE A C 1
ATOM 571 O O . ILE A 1 73 ? 13.644 -8.940 -16.594 1.00 75.44 73 ILE A O 1
ATOM 575 N N . GLY A 1 74 ? 14.149 -9.546 -18.698 1.00 80.56 74 GLY A N 1
ATOM 576 C CA . GLY A 1 74 ? 13.272 -10.720 -18.719 1.00 80.56 74 GLY A CA 1
ATOM 577 C C . GLY A 1 74 ? 11.798 -10.419 -19.010 1.00 80.56 74 GLY A C 1
ATOM 578 O O . GLY A 1 74 ? 10.977 -11.330 -18.915 1.00 80.56 74 GLY A O 1
ATOM 579 N N . PHE A 1 75 ? 11.452 -9.179 -19.375 1.00 83.12 75 PHE A N 1
ATOM 580 C CA . PHE A 1 75 ? 10.103 -8.800 -19.795 1.00 83.12 75 PHE A CA 1
ATOM 581 C C . PHE A 1 75 ? 10.141 -7.883 -21.018 1.00 83.12 75 PHE A C 1
ATOM 583 O O . PHE A 1 75 ? 11.088 -7.128 -21.217 1.00 83.12 75 PHE A O 1
ATOM 590 N N . ASP A 1 76 ? 9.102 -7.933 -21.845 1.00 82.69 76 ASP A N 1
ATOM 591 C CA . ASP A 1 76 ? 8.944 -7.011 -22.965 1.00 82.69 76 ASP A CA 1
ATOM 592 C C . ASP A 1 76 ? 8.225 -5.712 -22.554 1.00 82.69 76 ASP A C 1
ATOM 594 O O . ASP A 1 76 ? 7.806 -5.516 -21.412 1.00 82.69 76 ASP A O 1
ATOM 598 N N . LYS A 1 77 ? 8.025 -4.812 -23.524 1.00 78.38 77 LYS A N 1
ATOM 599 C CA . LYS A 1 77 ? 7.307 -3.533 -23.348 1.00 78.38 77 LYS A CA 1
ATOM 600 C C . LYS A 1 77 ? 5.848 -3.661 -22.870 1.00 78.38 77 LYS A C 1
ATOM 602 O O . LYS A 1 77 ? 5.220 -2.647 -22.565 1.00 78.38 77 LYS A O 1
ATOM 607 N N . HIS A 1 78 ? 5.289 -4.867 -22.873 1.00 80.56 78 HIS A N 1
ATOM 608 C CA . HIS A 1 78 ? 3.942 -5.194 -22.416 1.00 80.56 78 HIS A CA 1
ATOM 609 C C . HIS A 1 78 ? 3.949 -5.982 -21.099 1.00 80.56 78 HIS A C 1
ATOM 611 O O . HIS A 1 78 ? 2.898 -6.477 -20.700 1.00 80.56 78 HIS A O 1
ATOM 617 N N . PHE A 1 79 ? 5.098 -6.084 -20.419 1.00 76.31 79 PHE A N 1
ATOM 618 C CA . PHE A 1 79 ? 5.290 -6.926 -19.235 1.00 76.31 79 PHE A CA 1
ATOM 619 C C . PHE A 1 79 ? 5.018 -8.413 -19.498 1.00 76.31 79 PHE A C 1
ATOM 621 O O . PHE A 1 79 ? 4.723 -9.164 -18.568 1.00 76.31 79 PHE A O 1
ATOM 628 N N . ALA A 1 80 ? 5.133 -8.867 -20.751 1.00 82.81 80 ALA A N 1
ATOM 629 C CA . ALA A 1 80 ? 5.143 -10.290 -21.051 1.00 82.81 80 ALA A CA 1
ATOM 630 C C . ALA A 1 80 ? 6.546 -10.845 -20.766 1.00 82.81 80 ALA A C 1
ATOM 632 O O . ALA A 1 80 ? 7.530 -10.220 -21.171 1.00 82.81 80 ALA A O 1
ATOM 633 N N . PRO A 1 81 ? 6.674 -11.999 -20.089 1.00 85.06 81 PRO A N 1
ATOM 634 C CA . PRO A 1 81 ? 7.979 -12.591 -19.830 1.00 85.06 81 PRO A CA 1
ATOM 635 C C . PRO A 1 81 ? 8.681 -12.920 -21.152 1.00 85.06 81 PRO A C 1
ATOM 637 O O . PRO A 1 81 ? 8.047 -13.396 -22.097 1.00 85.06 81 PRO A O 1
ATOM 640 N N . THR A 1 82 ? 9.985 -12.676 -21.231 1.00 86.81 82 THR A N 1
ATOM 641 C CA . THR A 1 82 ? 10.809 -13.030 -22.391 1.00 86.81 82 THR A CA 1
ATOM 642 C C . THR A 1 82 ? 11.591 -14.315 -22.121 1.00 86.81 82 THR A C 1
ATOM 644 O O . THR A 1 82 ? 11.989 -14.608 -20.994 1.00 86.81 82 THR A O 1
ATOM 647 N N . CYS A 1 83 ? 11.776 -15.149 -23.148 1.00 82.81 83 CYS A N 1
ATOM 648 C CA . CYS A 1 83 ? 12.571 -16.372 -23.020 1.00 82.81 83 CYS A CA 1
ATOM 649 C C . CYS A 1 83 ? 14.082 -16.066 -23.029 1.00 82.81 83 CYS A C 1
ATOM 651 O O . CYS A 1 83 ? 14.495 -14.941 -23.288 1.00 82.81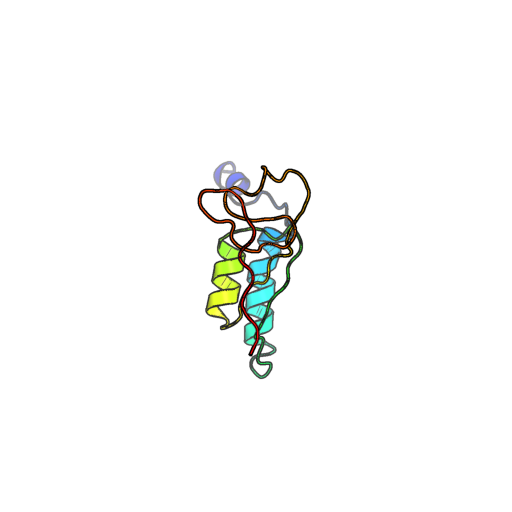 83 CYS A O 1
ATOM 653 N N . ALA A 1 84 ? 14.934 -17.082 -22.848 1.00 79.31 84 ALA A N 1
ATOM 654 C CA . ALA A 1 84 ? 16.399 -16.932 -22.909 1.00 79.31 84 ALA A CA 1
ATOM 655 C C . ALA A 1 84 ? 16.941 -16.391 -24.255 1.00 79.31 84 ALA A C 1
ATOM 657 O O . ALA A 1 84 ? 18.119 -16.068 -24.362 1.00 79.31 84 ALA A O 1
ATOM 658 N N . ARG A 1 85 ? 16.097 -16.332 -25.292 1.00 78.62 85 ARG A N 1
ATOM 659 C CA . ARG A 1 85 ? 16.388 -15.737 -26.606 1.00 78.62 85 ARG A CA 1
ATOM 660 C C . ARG A 1 85 ? 15.664 -14.400 -26.824 1.00 78.62 85 ARG A C 1
ATOM 662 O O . ARG A 1 85 ? 15.506 -13.989 -27.965 1.00 78.62 85 ARG A O 1
ATOM 669 N N . GLU A 1 86 ? 15.159 -13.791 -25.754 1.00 76.44 86 GLU A N 1
ATOM 670 C CA . GLU A 1 86 ? 14.465 -12.495 -25.735 1.00 76.44 86 GLU A CA 1
ATOM 671 C C . GLU A 1 86 ? 13.161 -12.436 -26.553 1.00 76.44 86 GLU A C 1
ATOM 673 O O . GLU A 1 86 ? 12.616 -11.363 -26.799 1.00 76.44 86 GLU A O 1
ATOM 678 N N . TYR A 1 87 ? 12.592 -13.586 -26.930 1.00 81.94 87 TYR A N 1
ATOM 679 C CA . TYR A 1 87 ? 11.255 -13.624 -27.524 1.00 81.94 87 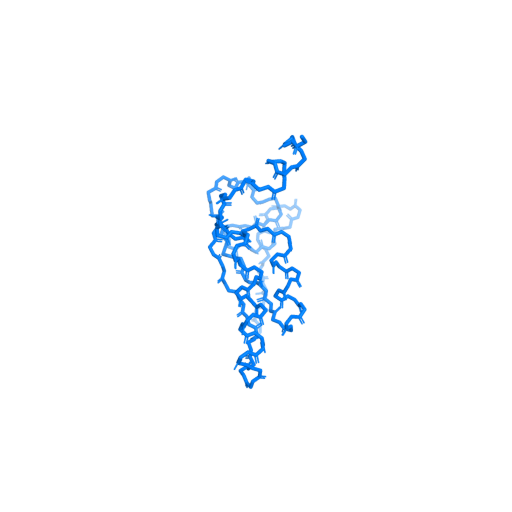TYR A CA 1
ATOM 680 C C . TYR A 1 87 ? 10.186 -13.497 -26.441 1.00 81.94 87 TYR A C 1
ATOM 682 O O . TYR A 1 87 ? 10.206 -14.251 -25.463 1.00 81.94 87 TYR A O 1
ATOM 690 N N . SER A 1 88 ? 9.230 -12.589 -26.646 1.00 81.94 88 SER A N 1
ATOM 691 C CA . SER A 1 88 ? 8.044 -12.455 -25.799 1.00 81.94 88 SER A CA 1
ATOM 692 C C . SER A 1 88 ? 7.245 -13.752 -25.771 1.00 81.94 88 SER A C 1
ATOM 694 O O . SER A 1 88 ? 6.895 -14.306 -26.818 1.00 81.94 88 SER A O 1
ATOM 696 N N . TYR A 1 89 ? 6.911 -14.217 -24.572 1.00 82.19 89 TYR A N 1
ATOM 697 C CA . TYR A 1 89 ? 6.005 -15.336 -24.391 1.00 82.19 89 TYR A CA 1
ATOM 698 C C . TYR A 1 89 ? 4.609 -14.948 -24.888 1.00 82.19 89 TYR A C 1
ATOM 700 O O . TYR A 1 89 ? 4.011 -13.977 -24.421 1.00 82.19 89 TYR A O 1
ATOM 708 N N . ARG A 1 90 ? 4.080 -15.712 -25.843 1.00 78.31 90 ARG A N 1
ATOM 709 C CA . ARG A 1 90 ? 2.678 -15.644 -26.252 1.00 78.31 90 ARG A CA 1
ATOM 710 C C . ARG A 1 90 ? 1.982 -16.871 -25.697 1.00 78.31 90 ARG A C 1
ATOM 712 O O . ARG A 1 90 ? 2.391 -17.987 -25.993 1.00 78.31 90 ARG A O 1
ATOM 719 N N . TYR A 1 91 ? 0.951 -16.654 -24.889 1.00 71.69 91 TYR A N 1
ATOM 720 C CA . TYR A 1 91 ? 0.032 -17.732 -24.562 1.00 71.69 91 TYR A CA 1
ATOM 721 C C . TYR A 1 91 ? -0.733 -18.088 -25.836 1.00 71.69 91 TYR A C 1
ATOM 723 O O . TYR A 1 91 ? -1.353 -17.208 -26.435 1.00 71.69 91 TYR A O 1
ATOM 731 N N . ASP A 1 92 ? -0.685 -19.356 -26.241 1.00 74.94 92 ASP A N 1
ATOM 732 C CA . ASP A 1 92 ? -1.637 -19.898 -27.205 1.00 74.94 92 ASP A CA 1
ATOM 733 C C . ASP A 1 92 ? -3.012 -19.861 -26.527 1.00 74.94 92 ASP A C 1
ATOM 735 O O . ASP A 1 92 ? -3.358 -20.712 -25.708 1.00 74.94 92 ASP A O 1
ATOM 739 N N . SER A 1 93 ? -3.754 -18.782 -26.763 1.00 63.88 93 SER A N 1
ATOM 740 C CA . SER A 1 93 ? -5.129 -18.636 -26.300 1.00 63.88 93 SER A CA 1
ATOM 741 C C . SER A 1 93 ? -5.996 -19.684 -27.004 1.00 63.88 93 SER A C 1
ATOM 743 O O . SER A 1 93 ? -6.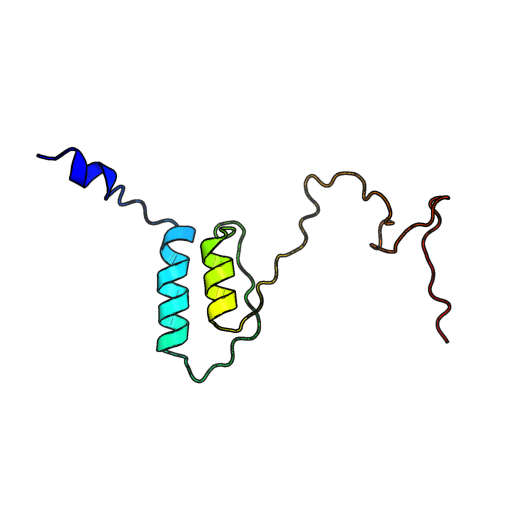123 -19.623 -28.228 1.00 63.88 93 SER A O 1
ATOM 745 N N . TYR A 1 94 ? -6.548 -20.628 -26.234 1.00 54.97 94 TYR A N 1
ATOM 746 C CA . TYR A 1 94 ? -7.611 -21.552 -26.655 1.00 54.97 94 TYR A CA 1
ATOM 747 C C . TYR A 1 94 ? -8.969 -20.848 -26.681 1.00 54.97 94 TYR A C 1
ATOM 749 O O . TYR A 1 94 ? -9.202 -20.000 -25.787 1.00 54.97 94 TYR A O 1
#

Foldseek 3Di:
DCPVVVVVDPVDDFPLNVLLVVLVVCCVVVVVDDAAEDEDDPSNPDPVNQVSCVVSNHHYDYDDDPPPDDDPVQADPVRAGADPVRHGDDPPDD

pLDDT: mean 80.28, std 13.87, range [43.88, 95.31]